Protein AF-A0A7J3X6Z6-F1 (afdb_monomer_lite)

Secondary structure (DSSP, 8-state):
--EEEEEEESEEEEEETTEEEEEEEEEEETTEEPPS--SEE-TT--EEEE-SS-EEEEEEEEETT-TTTSTTT-EEEEEEEEEEEEEEEEEEEEEETTEEEEEEEEEEEEEEEEEE-TTS-HHHHEEEEP-----------

Structure (mmCIF, N/CA/C/O backbone):
data_AF-A0A7J3X6Z6-F1
#
_entry.id   AF-A0A7J3X6Z6-F1
#
loop_
_atom_site.group_PDB
_atom_site.id
_atom_site.type_symbol
_atom_site.label_atom_id
_atom_site.label_alt_id
_atom_site.label_comp_id
_atom_site.label_asym_id
_atom_site.label_entity_id
_atom_site.label_seq_id
_atom_site.pdbx_PDB_ins_code
_atom_site.Cartn_x
_atom_site.Cartn_y
_atom_site.Cartn_z
_atom_site.occupancy
_atom_site.B_iso_or_equiv
_atom_site.auth_seq_id
_atom_site.auth_comp_id
_atom_site.auth_asym_id
_atom_site.auth_atom_id
_atom_site.pdbx_PDB_model_num
ATOM 1 N N . MET A 1 1 ? -12.232 7.067 17.079 1.00 75.19 1 MET A N 1
ATOM 2 C CA . MET A 1 1 ? -12.089 6.350 15.792 1.00 75.19 1 MET A CA 1
ATOM 3 C C . MET A 1 1 ? -10.667 5.834 15.695 1.00 75.19 1 MET A C 1
ATOM 5 O O . MET A 1 1 ? -9.771 6.601 16.037 1.00 75.19 1 MET A O 1
ATOM 9 N N . PRO A 1 2 ? -10.460 4.572 15.286 1.00 85.75 2 PRO A N 1
ATOM 10 C CA . PRO A 1 2 ? -9.140 4.055 14.950 1.00 85.75 2 PRO A CA 1
ATOM 11 C C . PRO A 1 2 ? -8.424 4.974 13.966 1.00 85.75 2 PRO A C 1
ATOM 13 O O . P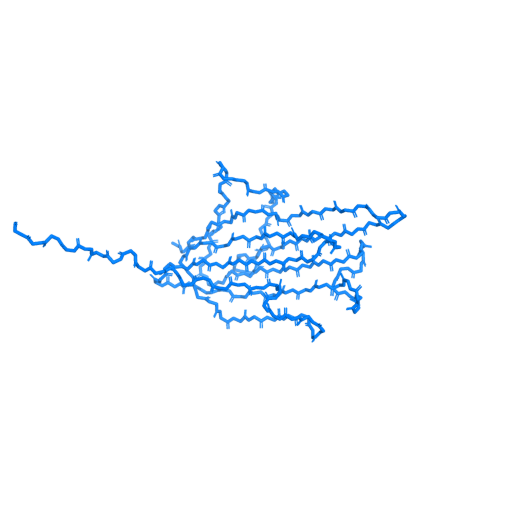RO A 1 2 ? -9.028 5.505 13.028 1.00 85.75 2 PRO A O 1
ATOM 16 N N . LYS A 1 3 ? -7.130 5.154 14.205 1.00 89.06 3 LYS A N 1
ATOM 17 C CA . LYS A 1 3 ? -6.238 5.920 13.348 1.00 89.06 3 LYS A CA 1
ATOM 18 C C . LYS A 1 3 ? -5.078 5.039 12.934 1.00 89.06 3 LYS A C 1
ATOM 20 O O . LYS A 1 3 ? -4.569 4.261 13.743 1.00 89.06 3 LYS A O 1
ATOM 25 N N . VAL A 1 4 ? -4.656 5.201 11.689 1.00 92.94 4 VAL A N 1
ATOM 26 C CA . VAL A 1 4 ? -3.360 4.715 11.228 1.00 92.94 4 VAL A CA 1
ATOM 27 C C . VAL A 1 4 ? -2.507 5.879 10.772 1.00 92.94 4 VAL A C 1
ATOM 29 O O . VAL A 1 4 ? -3.014 6.881 10.268 1.00 92.94 4 VAL A O 1
ATOM 32 N N . THR A 1 5 ? -1.205 5.714 10.920 1.00 94.12 5 THR A N 1
ATOM 33 C CA . THR A 1 5 ? -0.196 6.543 10.283 1.00 94.12 5 THR A CA 1
ATOM 34 C C . THR A 1 5 ? 0.331 5.819 9.055 1.00 94.12 5 THR A C 1
ATOM 36 O O . THR A 1 5 ? 0.592 4.613 9.073 1.00 94.12 5 THR A O 1
ATOM 39 N N . LEU A 1 6 ? 0.451 6.568 7.966 1.00 94.00 6 LEU A N 1
ATOM 40 C CA . LEU A 1 6 ? 1.083 6.131 6.732 1.00 94.00 6 LEU A CA 1
ATOM 41 C C . LEU A 1 6 ? 2.454 6.793 6.620 1.00 94.00 6 LEU A C 1
ATOM 43 O O . LEU A 1 6 ? 2.593 7.979 6.922 1.00 94.00 6 LEU A O 1
ATOM 47 N N . LYS A 1 7 ? 3.450 6.028 6.173 1.00 94.06 7 LYS A N 1
ATOM 48 C CA . LYS A 1 7 ? 4.825 6.487 5.948 1.00 94.06 7 LYS A CA 1
ATOM 49 C C . LYS A 1 7 ? 5.416 5.779 4.733 1.00 94.06 7 LYS A C 1
ATOM 51 O O . LYS A 1 7 ? 5.224 4.582 4.574 1.00 94.06 7 LYS A O 1
ATOM 56 N N . GLY A 1 8 ? 6.150 6.490 3.887 1.00 92.75 8 GLY A N 1
ATOM 57 C CA . GLY A 1 8 ? 6.824 5.932 2.717 1.00 92.75 8 GLY A CA 1
ATOM 58 C C . GLY A 1 8 ? 6.363 6.551 1.401 1.00 92.75 8 GLY A C 1
ATOM 59 O O . GLY A 1 8 ? 6.038 7.733 1.323 1.00 92.75 8 GLY A O 1
ATOM 60 N N . VAL A 1 9 ? 6.394 5.768 0.332 1.00 92.75 9 VAL A N 1
ATOM 61 C CA . VAL A 1 9 ? 6.164 6.201 -1.047 1.00 92.75 9 VAL A CA 1
ATOM 62 C C . VAL A 1 9 ? 4.758 5.800 -1.476 1.00 92.75 9 VAL A C 1
ATOM 64 O O . VAL A 1 9 ? 4.496 4.627 -1.715 1.00 92.75 9 VAL A O 1
ATOM 67 N N . LEU A 1 10 ? 3.858 6.775 -1.605 1.00 92.31 10 LEU A N 1
ATOM 68 C CA . LEU A 1 10 ? 2.500 6.570 -2.116 1.00 92.31 10 LEU A CA 1
ATOM 69 C C . LEU A 1 10 ? 2.439 6.590 -3.641 1.00 92.31 10 LEU A C 1
ATOM 71 O O . LEU A 1 10 ? 1.547 5.976 -4.220 1.00 92.31 10 LEU A O 1
ATOM 75 N N . ARG A 1 11 ? 3.378 7.272 -4.301 1.00 93.25 11 ARG A N 1
ATOM 76 C CA . ARG A 1 11 ? 3.522 7.263 -5.756 1.00 93.25 11 ARG A CA 1
ATOM 77 C C . ARG A 1 11 ? 4.985 7.434 -6.142 1.00 93.25 11 ARG A C 1
ATOM 79 O O . ARG A 1 11 ? 5.669 8.310 -5.629 1.00 93.25 11 ARG A O 1
ATOM 86 N N . ALA A 1 12 ? 5.445 6.622 -7.082 1.00 93.44 12 ALA A N 1
ATOM 87 C CA . ALA A 1 12 ? 6.748 6.769 -7.711 1.00 93.44 12 ALA A CA 1
ATOM 88 C C . ALA A 1 12 ? 6.675 6.464 -9.203 1.00 93.44 12 ALA A C 1
ATOM 90 O O . ALA A 1 12 ? 5.817 5.711 -9.675 1.00 93.44 12 ALA A O 1
ATOM 91 N N . ARG A 1 13 ? 7.602 7.065 -9.948 1.00 92.94 13 ARG A N 1
ATOM 92 C CA . ARG A 1 13 ? 7.745 6.891 -11.389 1.00 92.94 13 ARG A CA 1
ATOM 93 C C . ARG A 1 13 ? 9.217 6.738 -11.739 1.00 92.94 13 ARG A C 1
ATOM 95 O O . ARG A 1 13 ? 10.031 7.543 -11.304 1.00 92.94 13 ARG A O 1
ATOM 102 N N . LYS A 1 14 ? 9.538 5.761 -12.588 1.00 91.69 14 LYS A N 1
ATOM 103 C CA . LYS A 1 14 ? 10.891 5.529 -13.107 1.00 91.69 14 LYS A CA 1
ATOM 104 C C . LYS A 1 14 ? 10.869 5.414 -14.623 1.00 91.69 14 LYS A C 1
ATOM 106 O O . LYS A 1 14 ? 10.019 4.729 -15.189 1.00 91.69 14 LYS A O 1
ATOM 111 N N . ARG A 1 15 ? 11.798 6.086 -15.300 1.00 90.94 15 ARG A N 1
ATOM 112 C CA . ARG A 1 15 ? 11.963 5.985 -16.755 1.00 90.94 15 ARG A CA 1
ATOM 113 C C . ARG A 1 15 ? 13.106 5.024 -17.066 1.00 90.94 15 ARG A C 1
ATOM 115 O O . ARG A 1 15 ? 14.203 5.200 -16.553 1.00 90.94 15 ARG A O 1
ATOM 122 N N . VAL A 1 16 ? 12.847 4.033 -17.916 1.00 87.25 16 VAL A N 1
ATOM 123 C CA . VAL A 1 16 ? 13.843 3.061 -18.389 1.00 87.25 16 VAL A CA 1
ATOM 124 C C . VAL A 1 16 ? 13.799 3.051 -19.914 1.00 87.25 16 VAL A C 1
ATOM 126 O O . VAL A 1 16 ? 12.835 2.578 -20.523 1.00 87.25 16 VAL A O 1
ATOM 129 N N . GLY A 1 17 ? 14.815 3.652 -20.538 1.00 88.50 17 GLY A N 1
ATOM 130 C CA . GLY A 1 17 ? 14.835 3.908 -21.978 1.00 88.50 17 GLY A CA 1
ATOM 131 C C . GLY A 1 17 ? 13.619 4.727 -22.433 1.00 88.50 17 GLY A C 1
ATOM 132 O O . GLY A 1 17 ? 13.375 5.843 -21.963 1.00 88.50 17 GLY A O 1
ATOM 133 N N . ARG A 1 18 ? 12.828 4.161 -23.354 1.00 87.06 18 ARG A N 1
ATOM 134 C CA . ARG A 1 18 ? 11.594 4.785 -23.873 1.00 87.06 18 ARG A CA 1
ATOM 135 C C . ARG A 1 18 ? 10.350 4.515 -23.018 1.00 87.0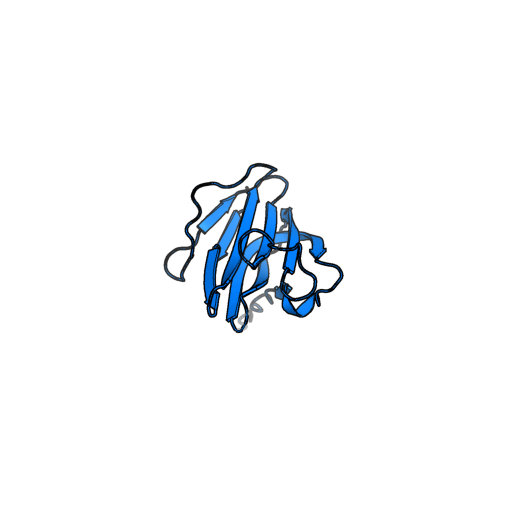6 18 ARG A C 1
ATOM 137 O O . ARG A 1 18 ? 9.316 5.119 -23.271 1.00 87.06 18 ARG A O 1
ATOM 144 N N . SER A 1 19 ? 10.440 3.642 -22.016 1.00 87.25 19 SER A N 1
ATOM 145 C CA . SER A 1 19 ? 9.303 3.244 -21.180 1.00 87.25 19 SER A CA 1
ATOM 146 C C . SER A 1 19 ? 9.277 3.997 -19.852 1.00 87.25 19 SER A C 1
ATOM 148 O O . SER A 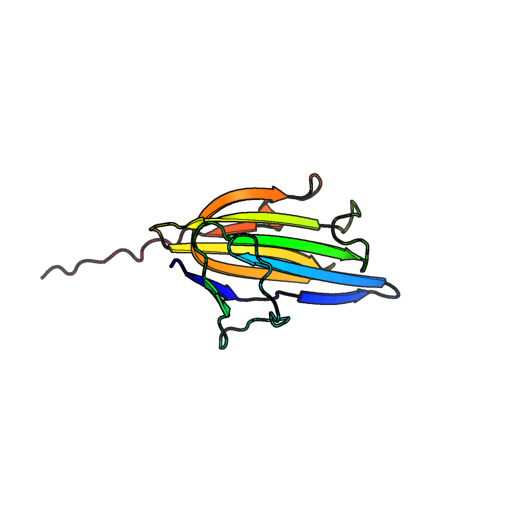1 19 ? 10.323 4.303 -19.277 1.00 87.25 19 SER A O 1
ATOM 150 N N . ALA A 1 20 ? 8.078 4.252 -19.332 1.00 90.56 20 ALA A N 1
ATOM 151 C CA . ALA A 1 20 ? 7.867 4.733 -17.972 1.00 90.56 20 ALA A CA 1
ATOM 152 C C . ALA A 1 20 ? 7.180 3.646 -17.146 1.00 90.56 20 ALA A C 1
ATOM 154 O O . ALA A 1 20 ? 6.211 3.046 -17.603 1.00 90.56 20 ALA A O 1
ATOM 155 N N . TYR A 1 21 ? 7.671 3.431 -15.934 1.00 90.25 21 TYR A N 1
ATOM 156 C CA . TYR A 1 21 ? 7.101 2.540 -14.936 1.00 90.25 21 TYR A CA 1
ATOM 157 C C . TYR A 1 21 ? 6.566 3.376 -13.783 1.00 90.25 21 TYR A C 1
ATOM 159 O O . TYR A 1 21 ? 7.137 4.419 -13.454 1.00 90.25 21 TYR A O 1
ATOM 167 N N . VAL A 1 22 ? 5.462 2.934 -13.199 1.00 92.88 22 VAL A N 1
ATOM 168 C CA . VAL A 1 22 ? 4.768 3.613 -12.108 1.00 92.88 22 VAL A CA 1
ATOM 169 C C . VAL A 1 22 ? 4.474 2.591 -11.020 1.00 92.88 22 VAL A C 1
ATOM 171 O O . VAL A 1 22 ? 4.158 1.442 -11.316 1.00 92.88 22 VAL A O 1
ATOM 174 N N . ALA A 1 23 ? 4.573 3.018 -9.767 1.00 93.12 23 ALA A N 1
ATOM 175 C CA . ALA A 1 23 ? 4.074 2.299 -8.604 1.00 93.12 23 ALA A CA 1
ATOM 176 C C . ALA A 1 23 ? 3.268 3.286 -7.760 1.00 93.12 23 ALA A C 1
ATOM 178 O O . ALA A 1 23 ? 3.724 4.409 -7.537 1.00 93.12 23 ALA A O 1
ATOM 179 N N . TYR A 1 24 ? 2.077 2.903 -7.310 1.00 94.00 24 TYR A N 1
ATOM 180 C CA . TYR A 1 24 ? 1.274 3.759 -6.446 1.00 94.00 24 TYR A CA 1
ATOM 181 C C . TYR A 1 24 ? 0.364 2.975 -5.504 1.00 94.00 24 TYR A C 1
ATOM 183 O O . TYR A 1 24 ? -0.055 1.853 -5.798 1.00 94.00 24 TYR A O 1
ATOM 191 N N . PHE A 1 25 ? 0.020 3.620 -4.393 1.00 94.88 25 PHE A N 1
ATOM 192 C CA . PHE A 1 25 ? -0.930 3.145 -3.402 1.00 94.88 25 PHE A CA 1
ATOM 193 C C . PHE A 1 25 ? -2.117 4.105 -3.314 1.00 94.88 25 PHE A C 1
ATOM 195 O O . PHE A 1 25 ? -1.956 5.298 -3.060 1.00 94.88 25 PHE A O 1
ATOM 202 N N . ALA A 1 26 ? -3.323 3.579 -3.503 1.00 94.69 26 ALA A N 1
ATOM 203 C CA . ALA A 1 26 ? -4.567 4.283 -3.226 1.00 94.69 26 ALA A CA 1
ATOM 204 C C . ALA A 1 26 ? -5.117 3.842 -1.867 1.00 94.69 26 ALA A C 1
ATOM 206 O O . ALA A 1 26 ? -5.132 2.650 -1.554 1.00 94.69 26 ALA A O 1
ATOM 207 N N . VAL A 1 27 ? -5.594 4.803 -1.078 1.00 96.44 27 VAL A N 1
ATOM 208 C CA . VAL A 1 27 ? -6.102 4.574 0.280 1.00 96.44 27 VAL A CA 1
ATOM 209 C C . VAL A 1 27 ? -7.590 4.884 0.311 1.00 96.44 27 VAL A C 1
ATOM 211 O O . VAL A 1 27 ? -8.003 5.975 -0.079 1.00 96.44 27 VAL A O 1
ATOM 214 N N . LEU A 1 28 ? -8.401 3.934 0.768 1.00 97.00 28 LEU A N 1
ATOM 215 C CA . LEU A 1 28 ? -9.838 4.100 0.930 1.00 97.00 28 LEU A CA 1
ATOM 216 C C . LEU A 1 28 ? -10.211 3.905 2.399 1.00 97.00 28 LEU A C 1
ATOM 218 O O . LEU A 1 28 ? -10.030 2.817 2.943 1.00 97.00 28 LEU A O 1
ATOM 222 N N . ALA A 1 29 ? -10.767 4.938 3.022 1.00 96.38 29 ALA A N 1
ATOM 223 C CA . ALA A 1 29 ? -11.316 4.879 4.370 1.00 96.38 29 ALA A CA 1
ATOM 224 C C . ALA A 1 29 ? -12.839 4.757 4.278 1.00 96.38 29 ALA A C 1
ATOM 226 O O . ALA A 1 29 ? -13.503 5.583 3.658 1.00 96.38 29 ALA A O 1
ATOM 227 N N . ASP A 1 30 ? -13.393 3.686 4.840 1.00 96.31 30 ASP A N 1
ATOM 228 C CA . ASP A 1 30 ? -14.834 3.401 4.868 1.00 96.31 30 ASP A CA 1
ATOM 229 C C . ASP A 1 30 ? -15.518 3.409 3.490 1.00 96.31 30 ASP A C 1
ATOM 231 O O . ASP A 1 30 ? -16.696 3.741 3.364 1.00 96.31 30 ASP A O 1
ATOM 235 N N . GLY A 1 31 ? -14.773 3.005 2.456 1.00 93.75 31 GLY A N 1
ATOM 236 C CA . GLY A 1 31 ? -15.224 2.987 1.062 1.00 93.75 31 GLY A CA 1
ATOM 237 C C . GLY A 1 31 ? -14.994 4.299 0.307 1.00 93.75 31 GLY A C 1
ATOM 238 O O . GLY A 1 31 ? -15.246 4.354 -0.894 1.00 93.75 31 GLY A O 1
ATOM 239 N N . ILE A 1 32 ? -14.476 5.334 0.969 1.00 95.31 32 ILE A N 1
ATOM 240 C CA . ILE A 1 32 ? -14.211 6.646 0.378 1.00 95.31 32 ILE A CA 1
ATOM 241 C C . ILE A 1 32 ? -12.721 6.774 0.074 1.00 95.31 32 ILE A C 1
ATOM 243 O O . ILE A 1 32 ? -11.877 6.593 0.951 1.00 95.31 32 ILE A O 1
ATOM 247 N N . LEU A 1 33 ? -12.391 7.115 -1.173 1.00 95.19 33 LEU A N 1
ATOM 248 C CA . LEU A 1 33 ? -11.017 7.402 -1.579 1.00 95.19 33 LEU A CA 1
ATOM 249 C C . LEU A 1 33 ? -10.490 8.640 -0.843 1.00 95.19 33 LEU A C 1
ATOM 251 O O . LEU A 1 33 ? -11.049 9.732 -0.977 1.00 95.19 33 LEU A O 1
ATOM 255 N N . VAL A 1 34 ? -9.384 8.478 -0.121 1.00 93.00 34 VAL A N 1
ATOM 256 C CA . VAL A 1 34 ? -8.669 9.589 0.509 1.00 93.00 34 VAL A CA 1
ATOM 257 C C . VAL A 1 34 ? -7.948 10.375 -0.586 1.00 93.00 34 VAL A C 1
ATOM 259 O O . VAL A 1 34 ? -7.119 9.836 -1.320 1.00 93.00 34 VAL A O 1
ATOM 262 N N . LYS A 1 35 ? -8.308 11.651 -0.738 1.00 87.06 35 LYS A N 1
ATOM 263 C CA . LYS A 1 35 ? -7.788 12.541 -1.787 1.00 87.06 35 LYS A CA 1
ATOM 264 C C . LYS A 1 35 ? -6.556 13.311 -1.314 1.00 87.06 35 LYS A C 1
ATOM 266 O O . LYS A 1 35 ? -6.296 13.400 -0.119 1.00 87.06 35 LYS A O 1
ATOM 271 N N . ASN A 1 36 ? -5.850 13.919 -2.270 1.00 82.12 36 ASN A N 1
ATOM 272 C CA . ASN A 1 36 ? -4.737 14.848 -2.035 1.00 82.12 36 ASN A CA 1
ATOM 273 C C . ASN A 1 36 ? -3.598 14.259 -1.192 1.00 82.12 36 ASN A C 1
ATOM 275 O O . ASN A 1 36 ? -2.948 14.969 -0.427 1.00 82.12 36 ASN A O 1
ATOM 279 N N . LEU A 1 37 ? -3.354 12.957 -1.337 1.00 85.00 37 LEU A N 1
ATOM 280 C CA . LEU A 1 37 ? -2.210 12.334 -0.699 1.00 85.00 37 LEU A CA 1
ATOM 281 C C . LEU A 1 37 ? -0.915 12.784 -1.394 1.00 85.00 37 LEU A C 1
ATOM 283 O O . LEU A 1 37 ? -0.873 12.802 -2.628 1.00 85.00 37 LEU A O 1
ATOM 287 N N . PRO A 1 38 ? 0.139 13.139 -0.640 1.00 86.44 38 PRO A N 1
ATOM 288 C CA . PRO A 1 38 ? 1.431 13.461 -1.230 1.00 86.44 38 PRO A CA 1
ATOM 289 C C . PRO A 1 38 ? 2.048 12.210 -1.868 1.00 86.44 38 PRO A C 1
ATOM 291 O O . PRO A 1 38 ? 1.744 11.086 -1.481 1.00 86.44 38 PRO A O 1
ATOM 294 N N . GLU A 1 39 ? 2.962 12.385 -2.822 1.00 88.44 39 GLU A N 1
ATOM 295 C CA . GLU A 1 39 ? 3.641 11.245 -3.458 1.00 88.44 39 GLU A CA 1
ATOM 296 C C . GLU A 1 39 ? 4.544 10.477 -2.479 1.00 88.44 39 GLU A C 1
ATOM 298 O O . GLU A 1 39 ? 4.713 9.262 -2.597 1.00 88.44 39 GLU A O 1
ATOM 303 N N . ARG A 1 40 ? 5.094 11.175 -1.480 1.00 90.06 40 ARG A N 1
ATOM 304 C CA . ARG A 1 40 ? 5.932 10.610 -0.424 1.00 90.06 40 ARG A CA 1
ATOM 305 C C . ARG A 1 40 ? 5.590 11.239 0.925 1.00 90.06 40 ARG A C 1
ATOM 307 O O . ARG A 1 40 ? 5.278 12.423 1.011 1.00 90.06 40 ARG A O 1
ATOM 314 N N . VAL A 1 41 ? 5.676 10.417 1.961 1.00 86.25 41 VAL A N 1
ATOM 315 C CA . VAL A 1 41 ? 5.413 10.728 3.363 1.00 86.25 41 VAL A CA 1
ATOM 316 C C . VAL A 1 41 ? 6.661 10.314 4.149 1.00 86.25 41 VAL A C 1
ATOM 318 O O . VAL A 1 41 ? 6.925 9.129 4.335 1.00 86.25 41 VAL A O 1
ATOM 321 N N . ASN A 1 42 ? 7.506 11.278 4.490 1.00 81.06 42 ASN A N 1
ATOM 322 C CA . ASN A 1 42 ? 8.813 11.099 5.129 1.00 81.06 42 ASN A CA 1
ATOM 323 C C . ASN A 1 42 ? 8.727 11.219 6.660 1.00 81.06 42 ASN A C 1
ATOM 325 O O . ASN A 1 42 ? 7.711 11.634 7.189 1.00 81.06 42 ASN A O 1
ATOM 329 N N . ASP A 1 43 ? 9.790 10.843 7.373 1.00 63.72 43 ASP A N 1
ATOM 330 C CA . ASP A 1 43 ? 9.841 10.707 8.842 1.00 63.72 43 ASP A CA 1
ATOM 331 C C . ASP A 1 43 ? 9.315 11.923 9.626 1.00 63.72 43 ASP A C 1
ATOM 333 O O . ASP A 1 43 ? 8.761 11.758 10.708 1.00 63.72 43 ASP A O 1
ATOM 337 N N . GLU A 1 44 ? 9.426 13.125 9.061 1.00 63.81 44 GLU A N 1
ATOM 338 C CA . GLU A 1 44 ? 8.952 14.380 9.661 1.00 63.81 44 GLU A CA 1
ATOM 339 C C . GLU A 1 44 ? 7.456 14.658 9.439 1.00 63.81 44 GLU A C 1
ATOM 341 O O . GLU A 1 44 ? 6.863 15.494 10.117 1.00 63.81 44 GLU A O 1
ATOM 346 N N . LYS A 1 45 ? 6.826 13.977 8.478 1.00 64.81 45 LYS A N 1
ATOM 347 C CA . LYS A 1 45 ? 5.412 14.127 8.132 1.00 64.81 45 LYS A CA 1
ATOM 348 C C . LYS A 1 45 ? 4.767 12.758 8.168 1.00 64.81 45 LYS A C 1
ATOM 350 O O . LYS A 1 45 ? 4.929 11.988 7.238 1.00 64.81 45 LYS A O 1
ATOM 355 N N . THR A 1 46 ? 4.003 12.455 9.208 1.00 70.88 46 THR A N 1
ATOM 356 C CA . THR A 1 46 ? 3.117 11.287 9.208 1.00 70.88 46 THR A CA 1
ATOM 357 C C . THR A 1 46 ? 1.760 11.685 8.640 1.00 70.88 46 THR A C 1
ATOM 359 O O . THR A 1 46 ? 1.207 12.731 8.977 1.00 70.88 46 THR A O 1
ATOM 362 N N . LEU A 1 47 ? 1.225 10.868 7.733 1.00 87.50 47 LEU A N 1
ATOM 363 C CA . LEU A 1 47 ? -0.125 11.060 7.215 1.00 87.50 47 LEU A CA 1
ATOM 364 C C . LEU A 1 47 ? -1.086 10.219 8.055 1.00 87.50 47 LEU A C 1
ATOM 366 O O . LEU A 1 47 ? -1.060 8.990 7.981 1.00 87.50 47 LEU A O 1
ATOM 370 N N . GLU A 1 48 ? -1.933 10.878 8.841 1.00 92.12 48 GLU A N 1
ATOM 371 C CA . GLU A 1 48 ? -2.979 10.204 9.607 1.00 92.12 48 GLU A CA 1
ATOM 372 C C . GLU A 1 48 ? -4.208 9.921 8.740 1.00 92.12 48 GLU A C 1
ATOM 374 O O . GLU A 1 48 ? -4.762 10.818 8.102 1.00 92.12 48 GLU A O 1
ATOM 379 N N . VAL A 1 49 ? -4.685 8.677 8.770 1.00 92.75 49 VAL A N 1
ATOM 380 C CA . VAL A 1 49 ? -5.953 8.275 8.156 1.00 92.75 49 VAL A CA 1
ATOM 381 C C . VAL A 1 49 ? -6.835 7.651 9.228 1.00 92.75 49 VAL A C 1
ATOM 383 O O . VAL A 1 49 ? -6.481 6.651 9.853 1.00 92.75 49 VAL A O 1
ATOM 386 N N . SER A 1 50 ? -7.997 8.261 9.450 1.00 93.88 50 SER A N 1
ATOM 387 C CA . SER A 1 50 ? -9.017 7.746 10.367 1.00 93.88 50 SER A CA 1
ATOM 388 C C . SER A 1 50 ? -10.034 6.906 9.601 1.00 93.88 50 SER A C 1
ATOM 390 O O . SER A 1 50 ? -10.405 7.262 8.484 1.00 93.88 50 SER A O 1
ATOM 392 N N . PHE A 1 51 ? -10.513 5.822 10.206 1.00 95.50 51 PHE A N 1
ATOM 393 C CA . PHE A 1 51 ? -11.578 4.988 9.642 1.00 95.50 51 PHE A CA 1
ATOM 394 C C . PHE A 1 51 ? -12.412 4.356 10.762 1.00 95.50 51 PHE A C 1
ATOM 396 O O . PHE A 1 51 ? -11.923 4.154 11.873 1.00 95.50 51 PHE A O 1
ATOM 403 N N . ALA A 1 52 ? -13.682 4.067 10.491 1.00 94.81 52 ALA A N 1
ATOM 404 C CA . ALA A 1 52 ? -14.622 3.506 11.461 1.00 94.81 52 ALA A CA 1
ATOM 405 C C . ALA A 1 52 ? -14.845 2.001 11.281 1.00 94.81 52 ALA A C 1
ATOM 407 O O . ALA A 1 52 ? -14.975 1.279 12.264 1.00 94.81 52 ALA A O 1
ATOM 408 N N . ARG A 1 53 ? -14.922 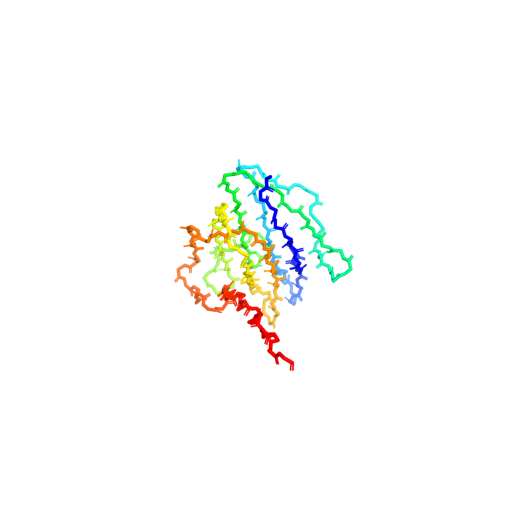1.526 10.036 1.00 95.75 53 ARG A N 1
ATOM 409 C CA . ARG A 1 53 ? -15.294 0.148 9.680 1.00 95.75 53 ARG A CA 1
ATOM 410 C C . ARG A 1 53 ? -14.201 -0.548 8.895 1.00 95.75 53 ARG A C 1
ATOM 412 O O . ARG A 1 53 ? -13.895 -1.705 9.167 1.00 95.75 53 ARG A O 1
ATOM 419 N N . THR A 1 54 ? -13.641 0.125 7.894 1.00 96.81 54 THR A N 1
ATOM 420 C CA . THR A 1 54 ? -12.657 -0.493 7.001 1.00 96.81 54 THR A CA 1
ATOM 421 C C . THR A 1 54 ? -11.647 0.510 6.488 1.00 96.81 54 THR A C 1
ATOM 423 O O . THR A 1 54 ? -12.024 1.591 6.048 1.00 96.81 54 THR A O 1
ATOM 426 N N . LEU A 1 55 ? -10.394 0.089 6.411 1.00 97.38 55 LEU A N 1
ATOM 427 C CA . LEU A 1 55 ? -9.361 0.761 5.640 1.00 97.38 55 LEU A CA 1
ATOM 428 C C . LEU A 1 55 ? -8.894 -0.187 4.538 1.00 97.38 55 LEU A C 1
ATOM 430 O O . LEU A 1 55 ? -8.554 -1.334 4.814 1.00 97.38 55 LEU A O 1
ATOM 434 N N . VAL A 1 56 ? -8.885 0.265 3.290 1.00 97.06 56 VAL A N 1
ATOM 435 C CA . VAL A 1 56 ? -8.389 -0.522 2.159 1.00 97.06 56 VAL A CA 1
ATOM 436 C C . VAL A 1 56 ? -7.209 0.197 1.535 1.00 97.06 56 VAL A C 1
ATOM 438 O O . VAL A 1 56 ? -7.312 1.373 1.194 1.00 97.06 56 VAL A O 1
ATOM 441 N N . ILE A 1 57 ? -6.104 -0.520 1.352 1.00 96.88 57 ILE A N 1
ATOM 442 C CA . ILE A 1 57 ? -4.969 -0.045 0.566 1.00 96.88 57 ILE A CA 1
ATOM 443 C C . ILE A 1 57 ? -4.872 -0.883 -0.699 1.00 96.88 57 ILE A C 1
ATOM 445 O O . ILE A 1 57 ? -4.744 -2.107 -0.647 1.00 96.88 57 ILE A O 1
ATOM 449 N N . LEU A 1 58 ? -4.946 -0.199 -1.835 1.00 94.81 58 LEU A N 1
ATOM 450 C CA . LEU A 1 58 ? -4.786 -0.772 -3.162 1.00 94.81 58 LEU A CA 1
ATOM 451 C C . LEU A 1 58 ? -3.419 -0.366 -3.695 1.00 94.81 58 LEU A C 1
ATOM 453 O O . LEU A 1 58 ? -3.188 0.812 -3.946 1.00 94.81 58 LEU A O 1
ATOM 457 N N . GLY A 1 59 ? -2.529 -1.329 -3.884 1.00 94.31 59 GLY A N 1
ATOM 458 C CA . GLY A 1 59 ? -1.247 -1.113 -4.540 1.00 94.31 59 GLY A CA 1
ATOM 459 C C . GLY A 1 59 ? -1.299 -1.570 -5.990 1.00 94.31 59 GLY A C 1
ATOM 460 O O . GLY A 1 59 ? -1.839 -2.642 -6.272 1.00 94.31 59 GLY A O 1
ATOM 461 N N . ARG A 1 60 ? -0.739 -0.783 -6.910 1.00 93.44 60 ARG A N 1
ATOM 462 C CA . ARG A 1 60 ? -0.536 -1.184 -8.308 1.00 93.44 60 ARG A CA 1
ATOM 463 C C . ARG A 1 60 ? 0.804 -0.692 -8.823 1.00 93.44 60 ARG A C 1
ATOM 465 O O . ARG A 1 60 ? 1.194 0.444 -8.558 1.00 93.44 60 ARG A O 1
ATOM 472 N N . SER A 1 61 ? 1.476 -1.523 -9.604 1.00 91.69 61 SER A N 1
ATOM 473 C CA . SER A 1 61 ? 2.666 -1.118 -10.334 1.00 91.69 61 SER A CA 1
ATOM 474 C C . SER A 1 61 ? 2.774 -1.762 -11.703 1.00 91.69 61 SER A C 1
ATOM 476 O O . SER A 1 61 ? 2.091 -2.745 -11.995 1.00 91.69 61 SER A O 1
ATOM 478 N N . GLY A 1 62 ? 3.601 -1.165 -12.557 1.00 90.75 62 GLY A N 1
ATOM 479 C CA . GLY A 1 62 ? 3.940 -1.668 -13.882 1.00 90.75 62 GLY A CA 1
ATOM 480 C C . GLY A 1 62 ? 4.268 -0.564 -14.878 1.00 90.75 62 GLY A C 1
ATOM 481 O O . GLY A 1 62 ? 4.501 0.578 -14.474 1.00 90.75 62 GLY A O 1
ATOM 482 N N . PRO A 1 63 ? 4.349 -0.891 -16.180 1.00 89.56 63 PRO A N 1
ATOM 483 C CA . PRO A 1 63 ? 4.422 0.119 -17.224 1.00 89.56 63 PRO A CA 1
ATOM 484 C C . PRO A 1 63 ? 3.237 1.075 -17.100 1.00 89.56 63 PRO A C 1
ATOM 486 O O . PRO A 1 63 ? 2.122 0.649 -16.804 1.00 89.56 63 PRO A O 1
ATOM 489 N N . SER A 1 64 ? 3.484 2.358 -17.344 1.00 86.44 64 SER A N 1
ATOM 490 C CA . SER A 1 64 ? 2.453 3.389 -17.279 1.00 86.44 64 SER A CA 1
ATOM 491 C C . SER A 1 64 ? 1.273 3.022 -18.186 1.00 86.44 64 SER A C 1
ATOM 493 O O . SER A 1 64 ? 1.468 2.809 -19.382 1.00 86.44 64 SER A O 1
ATOM 495 N N . GLY A 1 65 ? 0.067 2.956 -17.618 1.00 82.44 65 GLY A N 1
ATOM 496 C CA . GLY A 1 65 ? -1.163 2.573 -18.322 1.00 82.44 65 GLY A CA 1
ATOM 497 C C . GLY A 1 65 ? -1.437 1.065 -18.398 1.00 82.44 65 GLY A C 1
ATOM 498 O O . GLY A 1 65 ? -2.470 0.673 -18.933 1.00 82.44 65 GLY A O 1
ATOM 499 N N . LEU A 1 66 ? -0.542 0.220 -17.875 1.00 80.00 66 LEU A N 1
ATOM 500 C CA . LEU A 1 66 ? -0.680 -1.242 -17.816 1.00 80.00 66 LEU A CA 1
ATOM 501 C C . LEU A 1 66 ? -0.424 -1.784 -16.397 1.00 80.00 66 LEU A C 1
ATOM 503 O O . LEU A 1 66 ? -0.071 -2.955 -16.217 1.00 80.00 66 LEU A O 1
ATOM 507 N N . GLU A 1 67 ? -0.574 -0.940 -15.375 1.00 81.81 67 GLU A N 1
ATOM 508 C CA . GLU A 1 67 ? -0.300 -1.289 -13.984 1.00 81.81 67 GLU A CA 1
ATOM 509 C C . GLU A 1 67 ? -1.171 -2.480 -13.546 1.00 81.81 67 GLU A C 1
ATOM 511 O O . GLU A 1 67 ? -2.389 -2.497 -13.738 1.00 81.81 67 GLU A O 1
ATOM 516 N N . GLY A 1 68 ? -0.545 -3.517 -12.981 1.00 71.25 68 GLY A N 1
ATOM 517 C CA . GLY A 1 68 ? -1.227 -4.748 -12.564 1.00 71.25 68 GLY A CA 1
ATOM 518 C C . GLY A 1 68 ? -1.801 -5.621 -13.694 1.00 71.25 68 GLY A C 1
ATOM 519 O O . GLY A 1 68 ? -2.476 -6.601 -13.386 1.00 71.25 68 GLY A O 1
ATOM 520 N N . SER A 1 69 ? -1.554 -5.286 -14.969 1.00 72.75 69 SER A N 1
ATOM 521 C CA . SER A 1 69 ? -2.150 -5.974 -16.132 1.00 72.75 69 SER A CA 1
ATOM 522 C C . SER A 1 69 ? -1.159 -6.834 -16.927 1.00 72.75 69 SER A C 1
ATOM 524 O O . SER A 1 69 ? -1.565 -7.753 -17.634 1.00 72.75 69 SER A O 1
ATOM 526 N N . VAL A 1 70 ? 0.144 -6.566 -16.812 1.00 67.88 70 VAL A N 1
ATOM 527 C CA . VAL A 1 70 ? 1.200 -7.350 -17.474 1.00 67.88 70 VAL A CA 1
ATOM 528 C C . VAL A 1 70 ? 1.803 -8.385 -16.525 1.00 67.88 70 VAL A C 1
ATOM 530 O O . VAL A 1 70 ? 2.183 -8.051 -15.409 1.00 67.88 70 VAL A O 1
ATOM 533 N N . LYS A 1 71 ? 1.927 -9.637 -16.983 1.00 59.62 71 LYS A N 1
ATOM 534 C CA . LYS A 1 71 ? 2.447 -10.758 -16.176 1.00 59.62 71 LYS A CA 1
ATOM 535 C C . LYS A 1 71 ? 3.864 -10.515 -15.633 1.00 59.62 71 LYS A C 1
ATOM 537 O O . LYS A 1 71 ? 4.116 -10.847 -14.480 1.00 59.62 71 LYS A O 1
ATOM 542 N N . ASP A 1 72 ? 4.724 -9.861 -16.420 1.00 55.38 72 ASP A N 1
ATOM 543 C CA . ASP A 1 72 ? 6.158 -9.676 -16.134 1.00 55.38 72 ASP A CA 1
ATOM 544 C C . ASP A 1 72 ? 6.515 -8.211 -15.832 1.00 55.38 72 ASP A C 1
ATOM 546 O O . ASP A 1 72 ? 7.361 -7.580 -16.471 1.00 55.38 72 ASP A O 1
ATOM 550 N N . GLY A 1 73 ? 5.815 -7.632 -14.857 1.00 58.62 73 GLY A N 1
ATOM 551 C CA . GLY A 1 73 ? 6.087 -6.274 -14.380 1.00 58.62 73 GLY A CA 1
ATOM 552 C C . GLY A 1 73 ? 4.872 -5.547 -13.826 1.00 58.62 73 GLY A C 1
ATOM 553 O O . GLY A 1 73 ? 5.031 -4.470 -13.266 1.00 58.62 73 GLY A O 1
ATOM 554 N N . GLY A 1 74 ? 3.678 -6.119 -13.977 1.00 74.50 74 GLY A N 1
ATOM 555 C CA . GLY A 1 74 ? 2.432 -5.613 -13.429 1.00 74.50 74 GLY A CA 1
ATOM 556 C C . GLY A 1 74 ? 2.132 -6.295 -12.103 1.00 74.50 74 GLY A C 1
ATOM 557 O O . GLY A 1 74 ? 1.702 -7.444 -12.099 1.00 74.50 74 GLY A O 1
ATOM 558 N N . ALA A 1 75 ? 2.326 -5.599 -10.986 1.00 84.00 75 ALA A N 1
ATOM 559 C CA . ALA A 1 75 ? 1.954 -6.117 -9.673 1.00 84.00 75 ALA A CA 1
ATOM 560 C C . ALA A 1 75 ? 0.733 -5.377 -9.131 1.00 84.00 75 ALA A C 1
ATOM 562 O O . ALA A 1 75 ? 0.545 -4.184 -9.379 1.00 84.00 75 ALA A O 1
ATOM 563 N N . TRP A 1 76 ? -0.104 -6.076 -8.373 1.00 90.12 76 TRP A N 1
ATOM 564 C CA . TRP A 1 76 ? -1.163 -5.450 -7.601 1.00 90.12 76 TRP A CA 1
ATOM 565 C C . TRP A 1 76 ? -1.382 -6.172 -6.277 1.00 90.12 76 TRP A C 1
ATOM 567 O O . TRP A 1 76 ? -1.200 -7.387 -6.165 1.00 90.12 76 TRP A O 1
ATOM 577 N N . LEU A 1 77 ? -1.805 -5.400 -5.283 1.00 92.75 77 LEU A N 1
ATOM 578 C CA . LEU A 1 77 ? -2.262 -5.897 -3.995 1.00 92.75 77 LEU A CA 1
ATOM 579 C C . LEU A 1 77 ? -3.486 -5.108 -3.537 1.00 92.75 77 LEU A C 1
ATOM 581 O O . LEU A 1 77 ? -3.659 -3.937 -3.869 1.00 92.75 77 LEU A O 1
ATOM 585 N N . SER A 1 78 ? -4.343 -5.757 -2.765 1.00 94.44 78 SER A N 1
ATOM 586 C CA . SER A 1 78 ? -5.463 -5.141 -2.068 1.00 94.44 78 SER A CA 1
ATOM 587 C C . SER A 1 78 ? -5.479 -5.681 -0.653 1.00 94.44 78 SER A C 1
ATOM 589 O O . SER A 1 78 ? -5.765 -6.861 -0.442 1.00 94.44 78 SER A O 1
ATOM 591 N N . VAL A 1 79 ? -5.220 -4.810 0.313 1.00 96.25 79 VAL A N 1
ATOM 592 C CA . VAL A 1 79 ? -5.243 -5.156 1.732 1.00 96.25 79 VAL A CA 1
ATOM 593 C C . VAL A 1 79 ? -6.407 -4.444 2.384 1.00 96.25 79 VAL A C 1
ATOM 595 O O . VAL A 1 79 ? -6.488 -3.219 2.341 1.00 96.25 79 VAL A O 1
ATOM 598 N N . ARG A 1 80 ? -7.311 -5.214 2.988 1.00 96.94 80 ARG A N 1
ATOM 599 C CA . ARG A 1 80 ? -8.424 -4.697 3.781 1.00 96.94 80 ARG A CA 1
ATOM 600 C C . ARG A 1 80 ? -8.125 -4.892 5.255 1.00 96.94 80 ARG A C 1
ATOM 602 O O . ARG A 1 80 ? -7.939 -6.016 5.724 1.00 96.94 80 ARG A O 1
ATOM 609 N N . MET A 1 81 ? -8.182 -3.798 5.984 1.00 96.62 81 MET A N 1
ATOM 610 C CA . MET A 1 81 ? -7.985 -3.723 7.417 1.00 96.62 81 MET A CA 1
ATOM 611 C C . MET A 1 81 ? -9.289 -3.329 8.108 1.00 96.62 81 MET A C 1
ATOM 613 O O . MET A 1 81 ? -10.110 -2.597 7.544 1.00 96.62 81 MET A O 1
ATOM 617 N N . VAL A 1 82 ? -9.473 -3.830 9.322 1.00 96.81 82 VAL A N 1
ATOM 618 C CA . VAL A 1 82 ? -10.591 -3.507 10.216 1.00 96.81 82 VAL A CA 1
ATOM 619 C C . VAL A 1 82 ? -10.044 -2.970 11.541 1.00 96.81 82 VAL A C 1
ATOM 621 O O . VAL A 1 82 ? -8.876 -3.218 11.847 1.00 96.81 82 VAL A O 1
ATOM 624 N N . PRO A 1 83 ? -10.840 -2.212 12.313 1.00 96.50 83 PRO A N 1
ATOM 625 C CA . PRO A 1 83 ? -10.434 -1.736 13.631 1.00 96.50 83 PRO A CA 1
ATOM 626 C C . PRO A 1 83 ? -9.939 -2.869 14.529 1.00 96.50 83 PRO A C 1
ATOM 628 O O . PRO A 1 83 ? -10.563 -3.926 14.570 1.00 96.50 83 PRO A O 1
ATOM 631 N N . SER A 1 84 ? -8.872 -2.615 15.283 1.00 93.62 84 SER A N 1
ATOM 632 C CA . SER A 1 84 ? -8.371 -3.537 16.306 1.00 93.62 84 SER A CA 1
ATOM 633 C C . SER A 1 84 ? -8.166 -2.831 17.639 1.00 93.62 84 SER A C 1
ATOM 635 O O . SER A 1 84 ? -8.209 -1.603 17.726 1.00 93.62 84 SER A O 1
ATOM 637 N N . ARG A 1 85 ? -7.961 -3.627 18.688 1.00 90.19 85 ARG A N 1
ATOM 638 C CA . ARG A 1 85 ? -7.490 -3.160 19.999 1.00 90.19 85 ARG A CA 1
ATOM 639 C C . ARG A 1 85 ? -5.967 -3.208 20.114 1.00 90.19 85 ARG A C 1
ATOM 641 O O . ARG A 1 85 ? -5.421 -2.575 21.008 1.00 90.19 85 ARG A O 1
ATOM 648 N N . GLU A 1 86 ? -5.304 -3.932 19.219 1.00 89.94 86 GLU A N 1
ATOM 649 C CA . GLU A 1 86 ? -3.853 -4.093 19.202 1.00 89.94 86 GLU A CA 1
ATOM 650 C C . GLU A 1 86 ? -3.220 -3.178 18.156 1.00 89.94 86 GLU A C 1
ATOM 652 O O . GLU A 1 86 ? -3.749 -3.005 17.053 1.00 89.94 86 GLU A O 1
ATOM 657 N N . GLU A 1 87 ? -2.066 -2.602 18.492 1.00 91.56 87 GLU A N 1
ATOM 658 C CA . GLU A 1 87 ? -1.273 -1.852 17.525 1.00 91.56 87 GLU A CA 1
ATOM 659 C C . GLU A 1 87 ? -0.475 -2.817 16.647 1.00 91.56 87 GLU A C 1
ATOM 661 O O . GLU A 1 87 ? 0.174 -3.743 17.135 1.00 91.56 87 GLU A O 1
ATOM 666 N N . ARG A 1 88 ? -0.495 -2.589 15.333 1.00 92.00 88 ARG A N 1
ATOM 667 C CA . ARG A 1 88 ? 0.257 -3.376 14.353 1.00 92.00 88 ARG A CA 1
ATOM 668 C C . ARG A 1 88 ? 0.979 -2.481 13.362 1.00 92.00 88 ARG A C 1
ATOM 670 O O . ARG A 1 88 ? 0.627 -1.316 13.171 1.00 92.00 88 ARG A O 1
ATOM 677 N N . SER A 1 89 ? 1.998 -3.054 12.726 1.00 94.44 89 SER A N 1
ATOM 678 C CA . SER A 1 89 ? 2.726 -2.435 11.625 1.00 94.44 89 SER A CA 1
ATOM 679 C C . SER A 1 89 ? 2.712 -3.359 10.414 1.00 94.44 89 SER A C 1
ATOM 681 O O . SER A 1 89 ? 2.980 -4.557 10.520 1.00 94.44 89 SER A O 1
ATOM 683 N N . LEU A 1 90 ? 2.390 -2.795 9.259 1.00 94.31 90 LEU A N 1
ATOM 684 C CA . LEU A 1 90 ? 2.324 -3.492 7.987 1.00 94.31 90 LEU A CA 1
ATOM 685 C C . LEU A 1 90 ? 3.163 -2.743 6.964 1.00 94.31 90 LEU A C 1
ATOM 687 O O . LEU A 1 90 ? 2.933 -1.561 6.723 1.00 94.31 90 LEU A O 1
ATOM 691 N N . GLU A 1 91 ? 4.094 -3.441 6.332 1.00 95.44 91 GLU A N 1
ATOM 692 C CA . GLU A 1 91 ? 4.860 -2.914 5.216 1.00 95.44 91 GLU A CA 1
ATOM 693 C C . GLU A 1 91 ? 4.337 -3.482 3.896 1.00 95.44 91 GLU A C 1
ATOM 695 O O . GLU A 1 91 ? 4.205 -4.693 3.715 1.00 95.44 91 GLU A O 1
ATOM 700 N N . LEU A 1 92 ? 4.021 -2.585 2.968 1.00 94.69 92 LEU A N 1
ATOM 701 C CA . LEU A 1 92 ? 3.576 -2.885 1.617 1.00 94.69 92 LEU A CA 1
ATOM 702 C C . LEU A 1 92 ? 4.667 -2.474 0.641 1.00 94.69 92 LEU A C 1
ATOM 704 O O . LEU A 1 92 ? 5.191 -1.365 0.727 1.00 94.69 92 LEU A O 1
ATOM 708 N N . ARG A 1 93 ? 4.981 -3.341 -0.315 1.00 93.38 93 ARG A N 1
ATOM 709 C CA . ARG A 1 93 ? 6.020 -3.120 -1.320 1.00 93.38 93 ARG A CA 1
ATOM 710 C C . ARG A 1 93 ? 5.429 -3.305 -2.708 1.00 93.38 93 ARG A C 1
ATOM 712 O O . ARG A 1 93 ? 4.640 -4.217 -2.947 1.00 93.38 93 ARG A O 1
ATOM 719 N N . LEU A 1 94 ? 5.812 -2.435 -3.632 1.00 91.62 94 LEU A N 1
ATOM 720 C CA . LEU A 1 94 ? 5.474 -2.553 -5.045 1.00 91.62 94 LEU A CA 1
ATOM 721 C C . LEU A 1 94 ? 6.741 -2.443 -5.895 1.00 91.62 94 LEU A C 1
ATOM 723 O O . LEU A 1 94 ? 7.526 -1.514 -5.687 1.00 91.62 94 LEU A O 1
ATOM 727 N N . PRO A 1 95 ? 6.934 -3.333 -6.881 1.00 89.00 95 PRO A N 1
ATOM 728 C CA . PRO A 1 95 ? 8.082 -3.263 -7.767 1.00 89.00 95 PRO A CA 1
ATOM 729 C C . PRO A 1 95 ? 7.989 -2.059 -8.704 1.00 89.00 95 PRO A C 1
ATOM 731 O O . PRO A 1 95 ? 6.955 -1.822 -9.332 1.00 89.00 95 PRO A O 1
ATOM 734 N N . LEU A 1 96 ? 9.103 -1.346 -8.842 1.00 88.75 96 LEU A N 1
ATOM 735 C CA . LEU A 1 96 ? 9.337 -0.261 -9.788 1.00 88.75 96 LEU A CA 1
ATOM 736 C C . LEU A 1 96 ? 10.637 -0.560 -10.548 1.00 88.75 96 LEU A C 1
ATOM 738 O O . LEU A 1 96 ? 11.653 0.110 -10.384 1.00 88.75 96 LEU A O 1
ATOM 742 N N . LYS A 1 97 ? 10.595 -1.606 -11.380 1.00 85.69 97 LYS A N 1
ATOM 743 C CA . LYS A 1 97 ? 11.776 -2.209 -12.018 1.00 85.69 97 LYS A CA 1
ATOM 744 C C . LYS A 1 97 ? 12.766 -2.776 -11.001 1.00 85.69 97 LYS A C 1
ATOM 746 O O . LYS A 1 97 ? 12.454 -3.771 -10.364 1.00 85.69 97 LYS A O 1
ATOM 751 N N . ASP A 1 98 ? 13.945 -2.185 -10.922 1.00 83.94 98 ASP A N 1
ATOM 752 C CA . ASP A 1 98 ? 15.060 -2.502 -10.033 1.00 83.94 98 ASP A CA 1
ATOM 753 C C . ASP A 1 98 ? 14.936 -1.800 -8.670 1.00 83.94 98 ASP A C 1
ATOM 755 O O . ASP A 1 98 ? 15.751 -2.027 -7.784 1.00 83.94 98 ASP A O 1
ATOM 759 N N . GLU A 1 99 ? 13.905 -0.972 -8.484 1.00 88.06 99 GLU A N 1
ATOM 760 C CA . GLU A 1 99 ? 13.577 -0.316 -7.218 1.00 88.06 99 GLU A CA 1
ATOM 761 C C . GLU A 1 99 ? 12.263 -0.845 -6.626 1.00 88.06 99 GLU A C 1
ATOM 763 O O . GLU A 1 99 ? 11.446 -1.467 -7.311 1.00 88.06 99 GLU A O 1
ATOM 768 N N . LEU A 1 100 ? 12.031 -0.538 -5.347 1.00 89.06 100 LEU A N 1
ATOM 769 C CA . LEU A 1 100 ? 10.779 -0.809 -4.644 1.00 89.06 100 LEU A CA 1
ATOM 770 C C . LEU A 1 100 ? 10.163 0.498 -4.1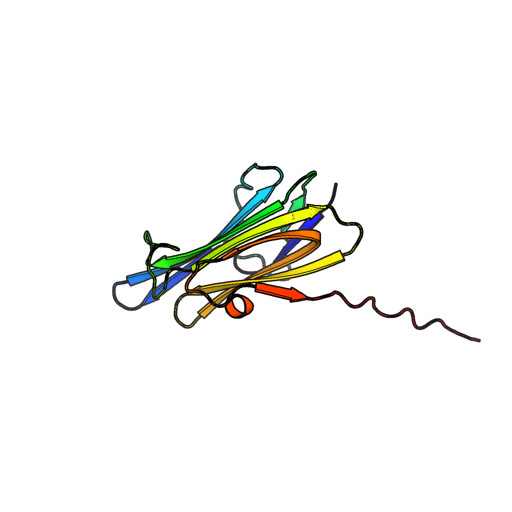37 1.00 89.06 100 LEU A C 1
ATOM 772 O O . LEU A 1 100 ? 10.843 1.333 -3.541 1.00 89.06 100 LEU A O 1
ATOM 776 N N . ALA A 1 101 ? 8.857 0.656 -4.338 1.00 91.12 101 ALA A N 1
ATOM 777 C CA . ALA A 1 101 ? 8.065 1.649 -3.628 1.00 91.12 101 ALA A CA 1
ATOM 778 C C . ALA A 1 101 ? 7.472 0.999 -2.375 1.00 91.12 101 ALA A C 1
ATOM 780 O O . ALA A 1 101 ? 6.700 0.044 -2.481 1.00 91.12 101 ALA A O 1
ATOM 781 N N . THR A 1 102 ? 7.828 1.526 -1.206 1.00 94.38 102 THR A N 1
ATOM 782 C CA . THR A 1 102 ? 7.433 0.960 0.088 1.00 94.38 102 THR A CA 1
ATOM 783 C C . THR A 1 102 ? 6.495 1.901 0.829 1.00 94.38 102 THR A C 1
ATOM 785 O O . THR A 1 102 ? 6.783 3.092 0.935 1.00 94.38 102 THR A O 1
ATOM 788 N N . LEU A 1 103 ? 5.404 1.365 1.370 1.00 94.69 103 LEU A N 1
ATOM 789 C CA . LEU A 1 103 ? 4.458 2.058 2.236 1.00 94.69 103 LEU A CA 1
ATOM 790 C C . LEU A 1 103 ? 4.294 1.277 3.541 1.00 94.69 103 LEU A C 1
ATOM 792 O O . LEU A 1 103 ? 3.833 0.139 3.541 1.00 94.69 103 LEU A O 1
ATOM 796 N N . THR A 1 104 ? 4.613 1.912 4.656 1.00 94.94 104 THR A N 1
ATOM 797 C CA . THR A 1 104 ? 4.365 1.407 6.002 1.00 94.94 104 THR A CA 1
ATOM 798 C C . THR A 1 104 ? 3.056 1.978 6.537 1.00 94.94 104 THR A C 1
ATOM 800 O O . THR A 1 104 ? 2.790 3.178 6.433 1.00 94.94 104 THR A O 1
ATOM 803 N N . VAL A 1 105 ? 2.252 1.109 7.139 1.00 94.75 105 VAL A N 1
ATOM 804 C CA . VAL A 1 105 ? 0.972 1.408 7.779 1.00 94.75 105 VAL A CA 1
ATOM 805 C C . VAL A 1 105 ? 1.089 0.989 9.232 1.00 94.75 105 VAL A C 1
ATOM 807 O O . VAL A 1 105 ? 1.301 -0.190 9.512 1.00 94.75 105 VAL A O 1
ATOM 810 N N . LYS A 1 106 ? 0.944 1.929 10.161 1.00 94.81 106 LYS A N 1
ATOM 811 C CA . LYS A 1 106 ? 1.027 1.645 11.596 1.00 94.81 106 LYS A CA 1
ATOM 812 C C . LYS A 1 106 ? -0.212 2.151 12.320 1.00 94.81 106 LYS A C 1
ATOM 814 O O . LYS A 1 106 ? -0.631 3.280 12.092 1.00 94.81 106 LYS A O 1
ATOM 819 N N . GLY A 1 107 ? -0.787 1.347 13.206 1.00 94.12 107 GLY A N 1
ATOM 820 C CA . GLY A 1 107 ? -1.886 1.777 14.070 1.00 94.12 107 GLY A CA 1
ATOM 821 C C . GLY A 1 107 ? -2.733 0.618 14.577 1.00 94.12 107 GLY A C 1
ATOM 822 O O . GLY A 1 107 ? -2.322 -0.538 14.520 1.00 94.12 107 GLY A O 1
ATOM 823 N N . LEU A 1 108 ? -3.931 0.938 15.063 1.00 92.88 108 LEU A N 1
ATOM 824 C CA . LEU A 1 108 ? -4.853 -0.022 15.674 1.00 92.88 108 LEU A CA 1
ATOM 825 C C . LEU A 1 108 ? -5.716 -0.725 14.617 1.00 92.88 108 LEU A C 1
ATOM 827 O O . LEU A 1 108 ? -6.846 -0.306 14.341 1.00 92.88 108 LEU A O 1
ATOM 831 N N . PHE A 1 109 ? -5.180 -1.777 13.997 1.00 94.69 109 PHE A N 1
ATOM 832 C CA . PHE A 1 109 ? -5.884 -2.513 12.948 1.00 94.69 109 PHE A CA 1
ATOM 833 C C . PHE A 1 109 ? -5.549 -4.008 12.893 1.00 94.69 109 PHE A C 1
ATOM 835 O O . PHE A 1 109 ? -4.437 -4.435 13.194 1.00 94.69 109 PHE A O 1
ATOM 842 N N . ASP A 1 110 ? -6.511 -4.786 12.394 1.00 94.88 110 ASP A N 1
ATOM 843 C CA . ASP A 1 110 ? -6.340 -6.182 12.001 1.00 94.88 110 ASP A CA 1
ATOM 844 C C . ASP A 1 110 ? -6.442 -6.312 10.483 1.00 94.88 110 ASP A C 1
ATOM 846 O O . ASP A 1 110 ? -7.269 -5.656 9.843 1.00 94.88 110 ASP A O 1
ATOM 850 N N . VAL A 1 111 ? -5.631 -7.186 9.886 1.00 94.62 111 VAL A N 1
ATOM 851 C CA . VAL A 1 111 ? -5.756 -7.517 8.464 1.00 94.62 111 VAL A CA 1
ATOM 852 C C . VAL A 1 111 ? -6.887 -8.529 8.302 1.00 94.62 111 VAL A C 1
ATOM 854 O O . VAL A 1 111 ? -6.787 -9.662 8.755 1.00 94.62 111 VAL A O 1
ATOM 857 N N . SER A 1 112 ? -7.963 -8.115 7.636 1.00 95.06 112 SER A N 1
ATOM 858 C CA . SER A 1 112 ? -9.140 -8.960 7.388 1.00 95.06 112 SER A CA 1
ATOM 859 C C . SER A 1 112 ? -9.079 -9.709 6.057 1.00 95.06 112 SER A C 1
ATOM 861 O O . SER A 1 112 ? -9.667 -10.776 5.917 1.00 95.06 112 SER A O 1
ATOM 863 N N . LEU A 1 113 ? -8.405 -9.138 5.053 1.00 93.25 113 LEU A N 1
ATOM 864 C CA . LEU A 1 113 ? -8.301 -9.733 3.725 1.00 93.25 113 LEU A CA 1
ATOM 865 C C . LEU A 1 113 ? -7.065 -9.213 3.001 1.00 93.25 113 LEU A C 1
ATOM 867 O O . LEU A 1 113 ? -6.805 -8.009 2.988 1.00 93.25 113 LEU A O 1
ATOM 871 N N . VAL A 1 114 ? -6.368 -10.118 2.323 1.00 93.31 114 VAL A N 1
ATOM 872 C CA . VAL A 1 114 ? -5.273 -9.803 1.407 1.00 93.31 114 VAL A CA 1
ATOM 873 C C . VAL A 1 114 ? -5.581 -10.453 0.064 1.00 93.31 114 VAL A C 1
ATOM 875 O O . VAL A 1 114 ? -5.902 -11.637 -0.001 1.00 93.31 114 VAL A O 1
ATOM 878 N N . LYS A 1 115 ? -5.505 -9.672 -1.013 1.00 90.88 115 LYS A N 1
ATOM 879 C CA . LYS A 1 115 ? -5.548 -10.162 -2.394 1.00 90.88 115 LYS A CA 1
ATOM 880 C C . LYS A 1 115 ? -4.310 -9.673 -3.126 1.00 90.88 115 LYS A C 1
ATOM 882 O O . LYS A 1 115 ? -3.958 -8.505 -2.986 1.00 90.88 115 LYS A O 1
ATOM 887 N N . ILE A 1 116 ? -3.677 -10.543 -3.903 1.00 88.19 116 ILE A N 1
ATOM 888 C CA . ILE A 1 116 ? -2.427 -10.260 -4.616 1.00 88.19 116 ILE A CA 1
ATOM 889 C C . ILE A 1 116 ? -2.524 -10.816 -6.040 1.00 88.19 116 ILE A C 1
ATOM 891 O O . ILE A 1 116 ? -3.249 -11.786 -6.275 1.00 88.19 116 ILE A O 1
ATOM 895 N N . CYS A 1 117 ? -1.806 -10.207 -6.989 1.00 82.38 117 CYS A N 1
ATOM 896 C CA . CYS A 1 117 ? -1.632 -10.747 -8.338 1.00 82.38 117 CYS A CA 1
ATOM 897 C C . CYS A 1 117 ? -1.242 -12.240 -8.315 1.00 82.38 117 CYS A C 1
ATOM 899 O O . CYS A 1 117 ? -0.306 -12.605 -7.603 1.00 82.38 117 CYS A O 1
ATOM 901 N N . PRO A 1 118 ? -1.897 -13.104 -9.118 1.00 75.19 118 PRO A N 1
ATOM 902 C CA . PRO A 1 118 ? -1.667 -14.553 -9.080 1.00 75.19 118 PRO A CA 1
ATOM 903 C C . PRO A 1 118 ? -0.223 -14.978 -9.366 1.00 75.19 118 PRO A C 1
ATOM 905 O O . PRO A 1 118 ? 0.232 -15.997 -8.859 1.00 75.19 118 PRO A O 1
ATOM 908 N N . SER A 1 119 ? 0.494 -14.209 -10.187 1.00 72.31 119 SER A N 1
ATOM 909 C CA . SER A 1 119 ? 1.886 -14.473 -10.560 1.00 72.31 119 SER A CA 1
ATOM 910 C C . SER A 1 119 ? 2.909 -13.894 -9.576 1.00 72.31 119 SER A C 1
ATOM 912 O O . SER A 1 119 ? 4.102 -14.128 -9.743 1.00 72.31 119 SER A O 1
ATOM 914 N N . CYS A 1 120 ? 2.475 -13.147 -8.557 1.00 75.94 120 CYS A N 1
ATOM 915 C CA . CYS A 1 120 ? 3.366 -12.458 -7.631 1.00 75.94 120 CYS A CA 1
ATOM 916 C C . CYS A 1 120 ? 3.582 -13.253 -6.342 1.00 75.94 120 CYS A C 1
ATOM 918 O O . CYS A 1 120 ? 2.660 -13.857 -5.787 1.00 75.94 120 CYS A O 1
ATOM 920 N N . ARG A 1 121 ? 4.801 -13.201 -5.800 1.00 70.31 121 ARG A N 1
ATOM 921 C CA . ARG A 1 121 ? 5.108 -13.829 -4.514 1.00 70.31 121 ARG A CA 1
ATOM 922 C C . ARG A 1 121 ? 4.679 -12.913 -3.371 1.00 70.31 121 ARG A C 1
ATOM 924 O O . ARG A 1 121 ? 5.084 -11.760 -3.292 1.00 70.31 121 ARG A O 1
ATOM 931 N N . HIS A 1 122 ? 3.887 -13.448 -2.441 1.00 67.38 122 HIS A N 1
ATOM 932 C CA . HIS A 1 122 ? 3.299 -12.671 -1.342 1.00 67.38 122 HIS A CA 1
ATOM 933 C C . HIS A 1 122 ? 4.350 -11.952 -0.479 1.00 67.38 122 HIS A C 1
ATOM 935 O O . HIS A 1 122 ? 4.198 -10.767 -0.198 1.00 67.38 122 HIS A O 1
ATOM 941 N N . LYS A 1 123 ? 5.441 -12.644 -0.118 1.00 68.44 123 LYS A N 1
ATOM 942 C CA . LYS A 1 123 ? 6.530 -12.097 0.714 1.00 68.44 123 LYS A CA 1
ATOM 943 C C . LYS A 1 123 ? 7.303 -10.948 0.054 1.00 68.44 123 LYS A C 1
ATOM 945 O O . LYS A 1 123 ? 7.997 -10.213 0.741 1.00 68.44 123 LYS A O 1
ATOM 950 N N . GLU A 1 124 ? 7.202 -10.795 -1.265 1.00 74.06 124 GLU A N 1
ATOM 951 C CA . GLU A 1 124 ? 7.856 -9.699 -1.992 1.00 74.06 124 GLU A CA 1
ATOM 952 C C . GLU A 1 124 ? 7.025 -8.410 -1.949 1.00 74.06 124 GLU A C 1
ATOM 954 O O . GLU A 1 124 ? 7.568 -7.328 -2.154 1.00 74.06 124 GLU A O 1
ATOM 959 N N . LEU A 1 125 ? 5.722 -8.515 -1.661 1.00 75.00 125 LEU A N 1
ATOM 960 C CA . LEU A 1 125 ? 4.771 -7.402 -1.729 1.00 75.00 125 LEU A CA 1
ATOM 961 C C . LEU A 1 125 ? 4.220 -6.973 -0.368 1.00 75.00 125 LEU A C 1
ATOM 963 O O . LEU A 1 125 ? 3.697 -5.865 -0.246 1.00 75.00 125 LEU A O 1
ATOM 967 N N . LEU A 1 126 ? 4.288 -7.840 0.642 1.00 85.19 126 LEU A N 1
ATOM 968 C CA . LEU A 1 126 ? 3.706 -7.574 1.949 1.00 85.19 126 LEU A CA 1
ATOM 969 C C . LEU A 1 126 ? 4.489 -8.264 3.063 1.00 85.19 126 LEU A C 1
ATOM 971 O O . LEU A 1 126 ? 4.744 -9.468 3.004 1.00 85.19 126 LEU A O 1
ATOM 975 N N . GLU A 1 127 ? 4.786 -7.504 4.112 1.00 80.69 127 GLU A N 1
ATOM 976 C CA . GLU A 1 127 ? 5.407 -7.996 5.335 1.00 80.69 127 GLU A CA 1
ATOM 977 C C . GLU A 1 127 ? 4.651 -7.441 6.551 1.00 80.69 127 GLU A C 1
ATOM 979 O O . GLU A 1 127 ? 4.561 -6.231 6.757 1.00 80.69 127 GLU A O 1
ATOM 984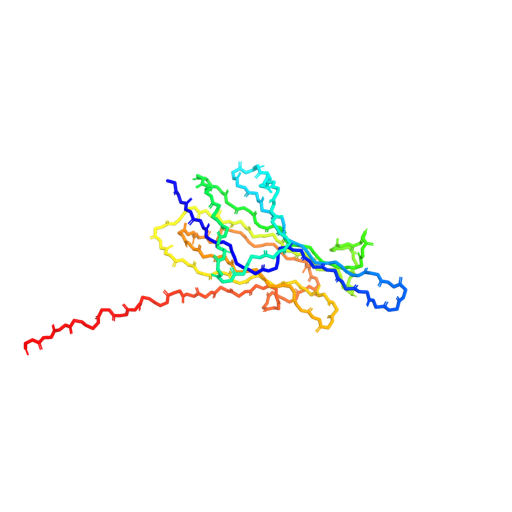 N N . LEU A 1 128 ? 4.040 -8.333 7.337 1.00 77.88 128 LEU A N 1
ATOM 985 C CA . LEU A 1 128 ? 3.356 -7.967 8.577 1.00 77.88 128 LEU A CA 1
ATOM 986 C C . LEU A 1 128 ? 4.339 -8.124 9.735 1.00 77.88 128 LEU A C 1
ATOM 988 O O . LEU A 1 128 ? 4.818 -9.229 9.993 1.00 77.88 128 LEU A O 1
ATOM 992 N N . HIS A 1 129 ? 4.597 -7.039 10.456 1.00 77.31 129 HIS A N 1
ATOM 993 C CA . HIS A 1 129 ? 5.461 -7.069 11.625 1.00 77.31 129 HIS A CA 1
ATOM 994 C C . HIS A 1 129 ? 4.596 -7.122 12.887 1.00 77.31 129 HIS A C 1
ATOM 996 O O . HIS A 1 129 ? 3.847 -6.172 13.147 1.00 77.31 129 HIS A O 1
ATOM 1002 N N . PRO A 1 130 ? 4.683 -8.189 13.703 1.00 57.56 130 PRO A N 1
ATOM 1003 C CA . PRO A 1 130 ? 4.155 -8.117 15.052 1.00 57.56 130 PRO A CA 1
ATOM 1004 C C . PRO A 1 130 ? 4.946 -7.035 15.790 1.00 57.56 130 PRO A C 1
ATOM 1006 O O . PRO A 1 130 ? 6.173 -7.116 15.893 1.00 57.56 130 PRO A O 1
ATOM 1009 N N . LEU A 1 131 ? 4.259 -6.008 16.291 1.00 53.56 131 LEU A N 1
ATOM 1010 C CA . LEU A 1 131 ? 4.861 -5.132 17.284 1.00 53.56 131 LEU A CA 1
ATOM 1011 C C . LEU A 1 131 ? 4.970 -5.983 18.546 1.00 53.56 131 LEU A C 1
ATOM 1013 O O . LEU A 1 131 ? 3.980 -6.205 19.234 1.00 53.56 131 LEU A O 1
ATOM 1017 N N . ARG A 1 132 ? 6.155 -6.553 18.799 1.00 47.09 132 ARG A N 1
ATOM 1018 C CA . ARG A 1 132 ? 6.437 -7.122 20.117 1.00 47.09 132 ARG A CA 1
ATOM 1019 C C . ARG A 1 132 ? 6.166 -6.008 21.115 1.00 47.09 132 ARG A C 1
ATOM 1021 O O . ARG A 1 132 ? 6.788 -4.951 21.010 1.00 47.09 132 ARG A O 1
ATOM 1028 N N . GLU A 1 133 ? 5.247 -6.255 22.046 1.00 46.62 133 GLU A N 1
ATOM 1029 C CA . GLU A 1 133 ? 5.167 -5.481 23.274 1.00 46.62 133 GLU A CA 1
ATOM 1030 C C . GLU A 1 133 ? 6.595 -5.343 23.786 1.00 46.62 133 GLU A C 1
ATOM 1032 O O . GLU A 1 133 ? 7.304 -6.337 23.984 1.00 46.62 133 GLU A O 1
ATOM 1037 N N . THR A 1 134 ? 7.059 -4.104 23.917 1.00 42.47 134 THR A N 1
ATOM 1038 C CA . THR A 1 134 ? 8.209 -3.818 24.754 1.00 42.47 134 THR A CA 1
ATOM 1039 C C . THR A 1 134 ? 7.827 -4.374 26.112 1.00 42.47 134 THR A C 1
ATOM 1041 O O . THR A 1 134 ? 7.005 -3.788 26.812 1.00 42.47 134 THR A O 1
ATOM 1044 N N . VAL A 1 135 ? 8.338 -5.567 26.413 1.00 44.12 135 VAL A N 1
ATOM 1045 C CA . VAL A 1 135 ? 8.166 -6.239 27.690 1.00 44.12 135 VAL A CA 1
ATOM 1046 C C . VAL A 1 135 ? 8.460 -5.191 28.748 1.00 44.12 135 VAL A C 1
ATOM 1048 O O . VAL A 1 135 ? 9.585 -4.691 28.834 1.00 44.12 135 VAL A O 1
ATOM 1051 N N . LEU A 1 136 ? 7.421 -4.835 29.503 1.00 48.81 136 LEU A N 1
ATOM 1052 C CA . LEU A 1 136 ? 7.538 -4.243 30.820 1.00 48.81 136 LEU A CA 1
ATOM 1053 C C . LEU A 1 136 ? 8.557 -5.095 31.575 1.00 48.81 136 LEU A C 1
ATOM 1055 O O . LEU A 1 136 ? 8.233 -6.160 32.090 1.00 48.81 136 LEU A O 1
ATOM 1059 N N . ARG A 1 137 ? 9.820 -4.661 31.608 1.00 42.62 137 ARG A N 1
ATOM 1060 C CA . ARG A 1 137 ? 10.710 -5.084 32.679 1.00 42.62 137 ARG A CA 1
ATOM 1061 C C . ARG A 1 137 ? 10.253 -4.311 33.897 1.00 42.62 137 ARG A C 1
ATOM 1063 O O . ARG A 1 137 ? 10.655 -3.172 34.126 1.00 42.62 137 ARG A O 1
ATOM 1070 N N . GLU A 1 138 ? 9.324 -4.945 34.596 1.00 48.94 138 GLU A N 1
ATOM 1071 C CA . GLU A 1 138 ? 9.019 -4.710 35.993 1.00 48.94 138 GLU A CA 1
ATOM 1072 C C . GLU A 1 138 ? 10.319 -4.413 36.751 1.00 48.94 138 GLU A C 1
ATOM 1074 O O . GLU A 1 138 ? 11.308 -5.145 36.647 1.00 48.94 138 GLU A O 1
ATOM 1079 N N . LYS A 1 139 ? 10.319 -3.315 37.510 1.00 47.47 139 LYS A N 1
ATOM 1080 C CA . LYS A 1 139 ? 11.214 -3.199 38.660 1.00 47.47 139 LYS A CA 1
ATOM 1081 C C . LYS A 1 139 ? 10.875 -4.332 39.629 1.00 47.47 139 LYS A C 1
ATOM 1083 O O . LYS A 1 139 ? 9.693 -4.552 39.890 1.00 47.47 139 LYS A O 1
ATOM 1088 N N . PRO A 1 140 ? 11.887 -4.899 40.290 1.00 56.03 140 PRO A N 1
ATOM 1089 C CA . PRO A 1 140 ? 11.736 -5.144 41.713 1.00 56.03 140 PRO A CA 1
ATOM 1090 C C . PRO A 1 140 ? 12.893 -4.551 42.520 1.00 56.03 140 PRO A C 1
ATOM 1092 O O . PRO A 1 140 ? 14.061 -4.764 42.198 1.00 56.03 140 PRO A O 1
ATOM 1095 N N . THR A 1 141 ? 12.473 -3.879 43.598 1.00 51.38 141 THR A N 1
ATOM 1096 C CA . THR A 1 141 ? 13.178 -3.530 44.850 1.00 51.38 141 THR A CA 1
ATOM 1097 C C . THR A 1 141 ? 14.408 -2.639 44.781 1.00 51.38 141 THR A C 1
ATOM 1099 O O . THR A 1 141 ? 15.498 -3.126 44.423 1.00 51.38 141 THR A O 1
#

Foldseek 3Di:
DWKKWKFFFQKDWDDDPPWIKIKHKWKAAPNHTDPDDDRGAHPVGIDMDDHAFKIKIKIWIATVPCTLNDLPGHKIKIWIKGFAPDKWKKKFWHDRDVDIGIMIMITGIDTPDMDIRPNDDPVRTIDIDPPPPPPPPDDDD

Sequence (141 aa):
MPKVTLKGVLRARKRVGRSAYVAYFAVLADGILVKNLPERVNDEKTLEVSFARTLVILGRSGPSGLEGSVKDGGAWLSVRMVPSREERSLELRLPLKDELATLTVKGLFDVSLVKICPSCRHKELLELHPLRETVLREKPT

Organism: Thermofilum pendens (NCBI:txid2269)

pLDDT: mean 84.54, std 14.22, range [42.47, 97.38]

Radius of gyration: 16.51 Å; chains: 1; bounding box: 30×29×69 Å